Protein AF-A0A7W5X991-F1 (afdb_monomer_lite)

Radius of gyration: 13.84 Å; chains: 1; bounding box: 28×38×29 Å

Structure (mmCIF, N/CA/C/O backbone):
data_AF-A0A7W5X991-F1
#
_entry.id   AF-A0A7W5X991-F1
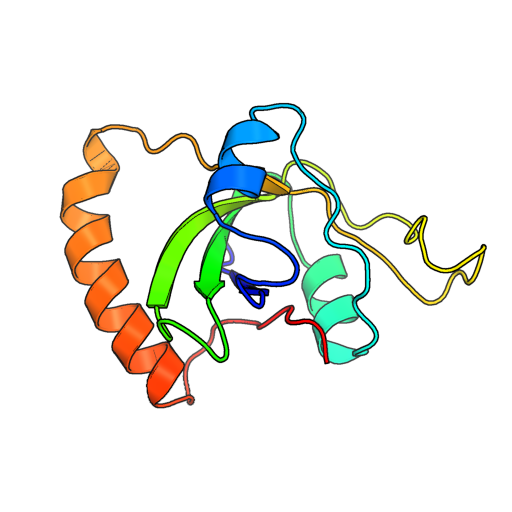#
loop_
_atom_site.group_PDB
_atom_site.id
_atom_site.type_symbol
_atom_site.label_atom_id
_atom_site.label_alt_id
_atom_site.label_comp_id
_atom_site.label_asym_id
_atom_site.label_entity_id
_atom_site.label_seq_id
_atom_site.pdbx_PDB_ins_code
_atom_site.Cartn_x
_atom_site.Cartn_y
_atom_site.Cartn_z
_atom_site.occupancy
_atom_site.B_iso_or_equiv
_atom_site.auth_seq_id
_atom_site.auth_comp_id
_atom_site.auth_asym_id
_atom_site.auth_atom_id
_atom_site.pdbx_PDB_model_num
ATOM 1 N N . MET A 1 1 ? -8.873 -13.970 7.885 1.00 61.62 1 MET A N 1
ATOM 2 C CA . MET A 1 1 ? -7.967 -12.893 7.441 1.00 61.62 1 MET A CA 1
ATOM 3 C C . MET A 1 1 ? -7.880 -12.943 5.933 1.00 61.62 1 MET A C 1
ATOM 5 O O . MET A 1 1 ? -7.643 -14.023 5.390 1.00 61.62 1 MET A O 1
ATOM 9 N N . ALA A 1 2 ? -8.170 -11.829 5.266 1.00 73.50 2 ALA A N 1
ATOM 10 C CA . ALA A 1 2 ? -8.004 -11.748 3.822 1.00 73.50 2 ALA A CA 1
ATOM 11 C C . ALA A 1 2 ? -6.525 -11.501 3.511 1.00 73.50 2 ALA A C 1
ATOM 13 O O . ALA A 1 2 ? -5.808 -10.901 4.309 1.00 73.50 2 ALA A O 1
ATOM 14 N N . HIS A 1 3 ? -6.067 -12.004 2.367 1.00 79.00 3 HIS A N 1
ATOM 15 C CA . HIS A 1 3 ? -4.707 -11.764 1.910 1.00 79.00 3 HIS A CA 1
ATOM 16 C C . HIS A 1 3 ? -4.742 -10.975 0.611 1.00 79.00 3 HIS A C 1
ATOM 18 O O . HIS A 1 3 ? -5.462 -11.329 -0.329 1.00 79.00 3 HIS A O 1
ATOM 24 N N . TRP A 1 4 ? -3.940 -9.921 0.565 1.00 84.56 4 TRP A N 1
ATOM 25 C CA . TRP A 1 4 ? -3.925 -8.968 -0.537 1.00 84.56 4 TRP A CA 1
ATOM 26 C C . TRP A 1 4 ? -2.608 -9.035 -1.302 1.00 84.56 4 TRP A C 1
ATOM 28 O O . TRP A 1 4 ? -1.609 -9.557 -0.806 1.00 84.56 4 TRP A O 1
ATOM 38 N N . LEU A 1 5 ? -2.599 -8.522 -2.528 1.00 85.19 5 LEU A N 1
ATOM 39 C CA . LEU A 1 5 ? 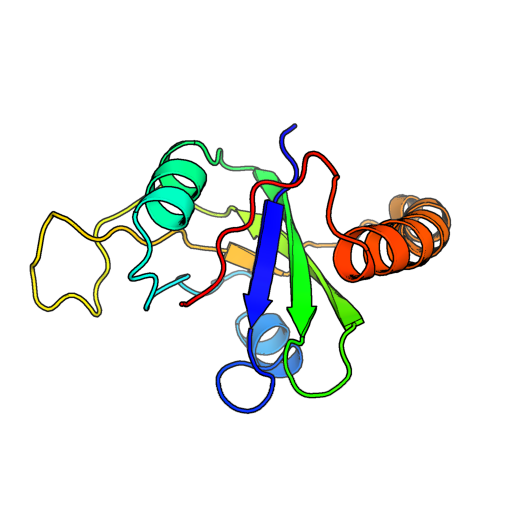-1.385 -8.442 -3.331 1.00 85.19 5 LEU A CA 1
ATOM 40 C C . LEU A 1 5 ? -1.242 -7.032 -3.901 1.00 85.19 5 LEU A C 1
ATOM 42 O O . LEU A 1 5 ? -2.055 -6.592 -4.719 1.00 85.19 5 LEU A O 1
ATOM 46 N N . TYR A 1 6 ? -0.190 -6.353 -3.453 1.00 84.00 6 TYR A N 1
ATOM 47 C CA . TYR A 1 6 ? 0.181 -5.004 -3.851 1.00 84.00 6 TYR A CA 1
ATOM 48 C C . TYR A 1 6 ? 1.249 -5.099 -4.928 1.00 84.00 6 TYR A C 1
ATOM 50 O O . TYR A 1 6 ? 2.343 -5.602 -4.679 1.00 84.00 6 TYR A O 1
ATOM 58 N N . LYS A 1 7 ? 0.923 -4.634 -6.131 1.00 83.50 7 LYS A N 1
ATOM 59 C CA . LYS A 1 7 ? 1.868 -4.573 -7.245 1.00 83.50 7 LYS A CA 1
ATOM 60 C C . LYS A 1 7 ? 2.471 -3.183 -7.297 1.00 83.50 7 LYS A C 1
ATOM 62 O O . LYS A 1 7 ? 1.720 -2.221 -7.404 1.00 83.50 7 LYS A O 1
ATOM 67 N N . SER A 1 8 ? 3.791 -3.100 -7.218 1.00 81.19 8 SER A N 1
ATOM 68 C CA . SER A 1 8 ? 4.532 -1.847 -7.334 1.00 81.19 8 SER A CA 1
ATOM 69 C C . SER A 1 8 ? 5.689 -2.023 -8.294 1.00 81.19 8 SER A C 1
ATOM 71 O O . SER A 1 8 ? 6.358 -3.055 -8.261 1.00 81.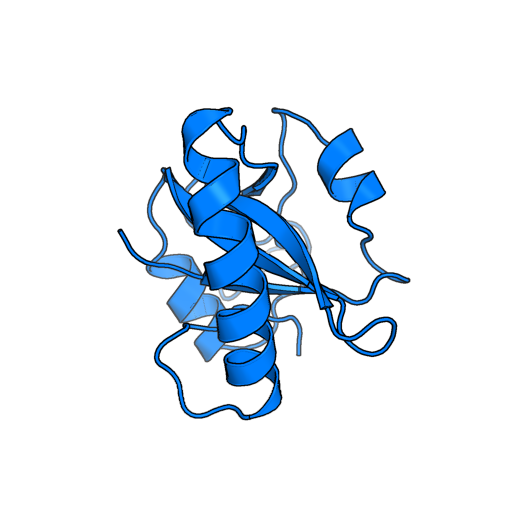19 8 SER A O 1
ATOM 73 N N . GLU A 1 9 ? 5.969 -1.017 -9.108 1.00 82.38 9 GLU A N 1
ATOM 74 C CA . GLU A 1 9 ? 7.226 -0.970 -9.844 1.00 82.38 9 GLU A CA 1
ATOM 75 C C . GLU A 1 9 ? 8.336 -0.478 -8.904 1.00 82.38 9 GLU A C 1
ATOM 77 O O . GLU A 1 9 ? 8.149 0.536 -8.221 1.00 82.38 9 GLU A O 1
ATOM 82 N N . PRO A 1 10 ? 9.498 -1.153 -8.847 1.00 77.19 10 PRO A N 1
ATOM 83 C CA . PRO A 1 10 ? 10.587 -0.767 -7.950 1.00 77.19 10 PRO A CA 1
ATOM 84 C C . PRO A 1 10 ? 11.152 0.628 -8.257 1.00 77.19 10 PRO A C 1
ATOM 86 O O . PRO A 1 10 ? 11.700 1.263 -7.359 1.00 77.19 10 PRO A O 1
ATOM 89 N N . ALA A 1 11 ? 10.988 1.112 -9.493 1.00 78.75 11 ALA A N 1
ATOM 90 C CA . ALA A 1 11 ? 11.368 2.461 -9.907 1.00 78.75 11 ALA A CA 1
ATOM 91 C C . ALA A 1 11 ? 10.459 3.552 -9.309 1.00 78.75 11 ALA A C 1
ATOM 93 O O . ALA A 1 11 ? 10.932 4.649 -9.020 1.00 78.75 11 ALA A O 1
ATOM 94 N N . SER A 1 12 ? 9.175 3.245 -9.104 1.00 79.50 12 SER A N 1
ATOM 95 C CA . SER A 1 12 ? 8.179 4.172 -8.555 1.00 79.50 12 SER A CA 1
ATOM 96 C C . SER A 1 12 ? 8.139 4.106 -7.027 1.00 79.50 12 SER A C 1
ATOM 98 O O . SER A 1 12 ? 8.216 5.134 -6.355 1.00 79.50 12 SER A O 1
ATOM 100 N N . TRP A 1 13 ? 8.041 2.894 -6.466 1.00 82.31 13 TRP A N 1
ATOM 101 C CA . TRP A 1 13 ? 8.078 2.667 -5.022 1.00 82.31 13 TRP A CA 1
ATOM 102 C C . TRP A 1 13 ? 8.737 1.325 -4.686 1.00 82.31 13 TRP A C 1
ATOM 104 O O . TRP A 1 13 ? 8.184 0.249 -4.945 1.00 82.31 13 TRP A O 1
ATOM 114 N N . SER A 1 14 ? 9.927 1.387 -4.089 1.00 84.44 14 SER A N 1
ATOM 115 C CA . SER A 1 14 ? 10.744 0.222 -3.751 1.00 84.44 14 SER A CA 1
ATOM 116 C C . SER A 1 14 ? 10.434 -0.331 -2.355 1.00 84.44 14 SER A C 1
ATOM 118 O O . SER A 1 14 ? 9.868 0.336 -1.486 1.00 84.44 14 SER A O 1
ATOM 120 N N . TRP A 1 15 ? 10.839 -1.581 -2.106 1.00 83.94 15 TRP A N 1
ATOM 121 C CA . TRP A 1 15 ? 10.686 -2.190 -0.780 1.00 83.94 15 TRP A CA 1
ATOM 122 C C . TRP A 1 15 ? 11.512 -1.473 0.292 1.00 83.94 15 TRP A C 1
ATOM 124 O O . TRP A 1 15 ? 11.069 -1.343 1.430 1.00 83.94 15 TRP A O 1
ATOM 134 N N . GLU A 1 16 ? 12.680 -0.943 -0.070 1.00 84.44 16 GLU A N 1
ATOM 135 C CA . GLU A 1 16 ? 13.498 -0.146 0.844 1.00 84.44 16 GLU A CA 1
ATOM 136 C C . GLU A 1 16 ? 12.763 1.124 1.288 1.00 84.44 16 GLU A C 1
ATOM 138 O O . GLU A 1 16 ? 12.775 1.445 2.474 1.00 84.44 16 GLU A O 1
ATOM 143 N N . GLN A 1 17 ? 12.041 1.796 0.382 1.00 85.25 17 GLN A N 1
ATOM 144 C CA . GLN A 1 17 ? 11.193 2.942 0.735 1.00 85.25 17 GLN A CA 1
ATOM 145 C C . GLN A 1 17 ? 10.038 2.528 1.652 1.00 85.25 17 GLN A C 1
ATOM 147 O O . GLN A 1 17 ? 9.734 3.223 2.621 1.00 85.25 17 GLN A O 1
ATOM 152 N N . GLN A 1 18 ? 9.434 1.362 1.405 1.00 83.94 18 GLN A N 1
ATOM 153 C CA . GLN A 1 18 ? 8.393 0.815 2.274 1.00 83.94 18 GLN A CA 1
ATOM 154 C C . GLN A 1 18 ? 8.913 0.500 3.686 1.00 83.94 18 GLN A C 1
ATOM 156 O O . GLN A 1 18 ? 8.210 0.762 4.662 1.00 83.94 18 GLN A O 1
ATOM 161 N N . LYS A 1 19 ? 10.134 -0.036 3.810 1.00 84.50 19 LYS A N 1
ATOM 162 C CA . LYS A 1 19 ? 10.796 -0.245 5.107 1.00 84.50 19 LYS A CA 1
ATOM 163 C C . LYS A 1 19 ? 11.149 1.080 5.778 1.00 84.50 19 LYS A C 1
ATOM 165 O O . LYS A 1 19 ? 10.918 1.224 6.971 1.00 84.50 19 LYS A O 1
ATOM 170 N N . ALA A 1 20 ? 11.647 2.056 5.019 1.00 85.19 20 ALA A N 1
ATOM 171 C CA . ALA A 1 20 ? 11.994 3.381 5.530 1.00 85.19 20 ALA A CA 1
ATOM 172 C C . ALA A 1 20 ? 10.771 4.160 6.047 1.00 85.19 20 ALA A C 1
ATOM 174 O O . ALA A 1 20 ? 10.894 4.932 6.996 1.00 85.19 20 ALA A O 1
ATOM 175 N N . ALA A 1 21 ? 9.586 3.931 5.469 1.00 82.19 21 ALA A N 1
ATOM 176 C CA . ALA A 1 21 ? 8.327 4.468 5.984 1.00 82.19 21 ALA A CA 1
ATOM 177 C C . ALA A 1 21 ? 7.978 3.924 7.388 1.00 82.19 21 ALA A C 1
ATOM 179 O O . ALA A 1 21 ? 7.259 4.583 8.142 1.00 82.19 21 ALA A O 1
ATOM 180 N N . GLY A 1 22 ? 8.514 2.757 7.763 1.00 79.88 22 GLY A N 1
ATOM 181 C CA . GLY A 1 22 ? 8.409 2.205 9.111 1.00 79.88 22 GLY A CA 1
ATOM 182 C C . GLY A 1 22 ? 6.965 2.032 9.586 1.00 79.88 22 GLY A C 1
ATOM 183 O O . GLY A 1 22 ? 6.048 1.747 8.809 1.00 79.88 22 GLY A O 1
ATOM 184 N N . GLU A 1 23 ? 6.757 2.274 10.879 1.00 75.38 23 GLU A N 1
ATOM 185 C CA . GLU A 1 23 ? 5.446 2.201 11.533 1.00 75.38 23 GLU A CA 1
ATOM 186 C C . GLU A 1 23 ? 4.472 3.297 11.095 1.00 75.38 23 GLU A C 1
ATOM 188 O O . GLU A 1 23 ? 3.261 3.102 11.202 1.00 75.38 23 GLU A O 1
ATOM 193 N N . LYS A 1 24 ? 4.977 4.424 10.564 1.00 74.56 24 LYS A N 1
ATOM 194 C CA . LYS A 1 24 ? 4.122 5.481 9.997 1.00 74.56 24 LYS A CA 1
ATOM 195 C C . LYS A 1 24 ? 3.316 4.957 8.808 1.00 74.56 24 LYS A C 1
ATOM 197 O O . LYS A 1 24 ? 2.231 5.463 8.534 1.00 74.56 24 LYS A O 1
ATOM 202 N N . GLY A 1 25 ? 3.834 3.928 8.135 1.00 79.25 25 GLY A N 1
ATOM 203 C CA . GLY A 1 25 ? 3.247 3.383 6.928 1.00 79.25 25 GLY A CA 1
ATOM 204 C C . GLY A 1 25 ? 3.280 4.380 5.774 1.00 79.25 25 GLY A C 1
ATOM 205 O O . GLY A 1 25 ? 3.864 5.460 5.844 1.00 79.25 25 GLY A O 1
ATOM 206 N N . THR A 1 26 ? 2.673 3.983 4.669 1.00 84.56 26 THR A N 1
ATOM 207 C CA . THR A 1 26 ? 2.523 4.823 3.491 1.00 84.56 26 THR A CA 1
ATOM 208 C C . THR A 1 26 ? 1.156 4.586 2.875 1.00 84.56 26 THR A C 1
ATOM 210 O O . THR A 1 26 ? 0.620 3.472 2.903 1.00 84.56 26 THR A O 1
ATOM 213 N N . GLU A 1 27 ? 0.575 5.640 2.328 1.00 85.12 27 GLU A N 1
ATOM 214 C CA . GLU A 1 27 ? -0.711 5.562 1.653 1.00 85.12 27 GLU A CA 1
ATOM 215 C C . GLU A 1 27 ? -0.547 4.815 0.325 1.00 85.12 27 GLU A C 1
ATOM 217 O O . GLU A 1 27 ? 0.417 5.021 -0.414 1.00 85.12 27 GLU A O 1
ATOM 222 N N . TRP A 1 28 ? -1.462 3.895 0.016 1.00 84.44 28 TRP A N 1
ATOM 223 C CA . TRP A 1 28 ? -1.526 3.289 -1.316 1.00 84.44 28 TRP A CA 1
ATOM 224 C C . TRP A 1 28 ? -2.339 4.181 -2.247 1.00 84.44 28 TRP A C 1
ATOM 226 O O . TRP A 1 28 ? -3.518 3.937 -2.502 1.00 84.44 28 TRP A O 1
ATOM 236 N N . THR A 1 29 ? -1.717 5.284 -2.649 1.00 82.44 29 THR A N 1
ATOM 237 C CA . THR A 1 29 ? -2.283 6.275 -3.566 1.00 82.44 29 THR A CA 1
ATOM 238 C C . THR A 1 29 ? -2.085 5.844 -5.016 1.00 82.44 29 THR A C 1
ATOM 240 O O . THR A 1 29 ? -1.370 4.884 -5.295 1.00 82.44 29 THR A O 1
ATOM 243 N N . GLY A 1 30 ? -2.742 6.539 -5.946 1.00 78.25 30 GLY A N 1
ATOM 244 C CA . GLY A 1 30 ? -2.550 6.308 -7.380 1.00 78.25 30 GLY A CA 1
ATOM 245 C C . GLY A 1 30 ? -3.507 5.291 -7.988 1.00 78.25 30 GLY A C 1
ATOM 246 O O . GLY A 1 30 ? -3.769 5.372 -9.181 1.00 78.25 30 GLY A O 1
ATOM 247 N N . VAL A 1 31 ? -4.163 4.445 -7.186 1.00 80.62 31 VAL A N 1
ATOM 248 C CA . VAL A 1 31 ? -5.055 3.404 -7.712 1.00 80.62 31 VAL A CA 1
ATOM 249 C C . VAL A 1 31 ? -6.191 4.014 -8.539 1.00 80.62 31 VAL A C 1
ATOM 251 O O . VAL A 1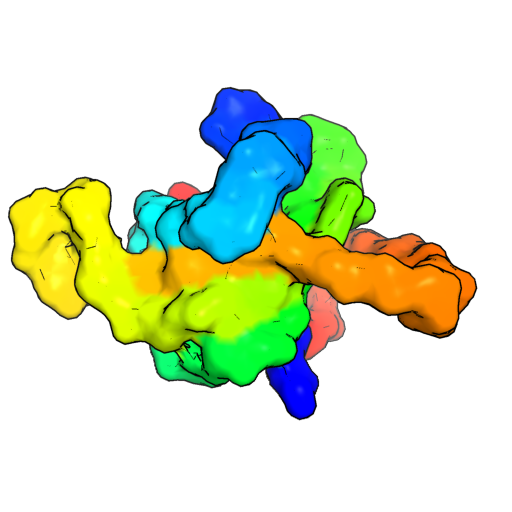 31 ? -7.118 4.631 -8.006 1.00 80.62 31 VAL A O 1
ATOM 254 N N . ARG A 1 32 ? -6.139 3.807 -9.861 1.00 80.38 32 ARG A N 1
ATOM 255 C CA . ARG A 1 32 ? -7.180 4.221 -10.824 1.00 80.38 32 ARG A CA 1
ATOM 256 C C . ARG A 1 32 ? -8.012 3.064 -11.381 1.00 80.38 32 ARG A C 1
ATOM 258 O O . ARG A 1 32 ? -8.741 3.218 -12.358 1.00 80.38 32 ARG A O 1
ATOM 265 N N . ASN A 1 33 ? -7.965 1.904 -10.730 1.00 81.88 33 ASN A N 1
ATOM 266 C CA . ASN A 1 33 ? -8.753 0.735 -11.107 1.00 81.88 33 ASN A CA 1
ATOM 267 C C . ASN A 1 33 ? -9.938 0.519 -10.145 1.00 81.88 33 ASN A C 1
ATOM 269 O O . ASN A 1 33 ? -9.762 0.397 -8.933 1.00 81.88 33 ASN A O 1
ATOM 273 N N . TYR A 1 34 ? -11.160 0.428 -10.684 1.00 81.81 34 TYR A N 1
ATOM 274 C CA . TYR A 1 34 ? -12.384 0.248 -9.890 1.00 81.81 34 TYR A CA 1
ATOM 275 C C . TYR A 1 34 ? -12.409 -1.052 -9.074 1.00 81.81 34 TYR A C 1
ATOM 277 O O . TYR A 1 34 ? -12.905 -1.055 -7.946 1.00 81.81 34 TYR A O 1
ATOM 285 N N . LEU A 1 35 ? -11.871 -2.151 -9.614 1.00 81.69 35 LEU A N 1
ATOM 286 C CA . LEU A 1 35 ? -11.792 -3.429 -8.906 1.00 81.69 35 LEU A CA 1
ATOM 287 C C . LEU A 1 35 ? -10.779 -3.345 -7.761 1.00 81.69 35 LEU A C 1
ATOM 289 O O . LEU A 1 35 ? -11.096 -3.734 -6.639 1.00 81.69 35 LEU A O 1
ATOM 293 N N . ALA A 1 36 ? -9.600 -2.777 -8.024 1.00 81.50 36 ALA A N 1
ATOM 294 C CA . ALA A 1 36 ? -8.572 -2.556 -7.008 1.00 81.50 36 ALA A CA 1
ATOM 295 C C . ALA A 1 36 ? -9.076 -1.642 -5.879 1.00 81.50 36 ALA A C 1
ATOM 297 O O . ALA A 1 36 ? -8.876 -1.943 -4.704 1.00 81.50 36 ALA A O 1
ATOM 298 N N . ARG A 1 37 ? -9.820 -0.582 -6.215 1.00 83.44 37 ARG A N 1
ATOM 299 C CA . ARG A 1 37 ? -10.485 0.283 -5.233 1.00 83.44 37 ARG A CA 1
ATOM 300 C C . ARG A 1 37 ? -11.500 -0.479 -4.384 1.00 83.44 37 ARG A C 1
ATOM 302 O O . ARG A 1 37 ? -11.503 -0.357 -3.166 1.00 83.44 37 ARG A O 1
ATOM 309 N N . ASN A 1 38 ? -12.369 -1.276 -5.002 1.00 85.88 38 ASN A N 1
ATOM 310 C CA . ASN A 1 38 ? -13.359 -2.055 -4.254 1.00 85.88 38 ASN A CA 1
ATOM 311 C C . ASN A 1 38 ? -12.693 -3.111 -3.354 1.00 85.88 38 ASN A C 1
ATOM 313 O O . ASN A 1 38 ? -13.183 -3.380 -2.261 1.00 85.88 38 ASN A O 1
ATOM 317 N N . ASN A 1 39 ? -11.560 -3.668 -3.787 1.00 86.06 39 ASN A N 1
ATOM 318 C CA . ASN A 1 39 ? -10.722 -4.544 -2.975 1.00 86.06 39 ASN A CA 1
ATOM 319 C C . ASN A 1 39 ? -10.158 -3.801 -1.757 1.00 86.06 39 ASN A C 1
ATOM 321 O O . ASN A 1 39 ? -10.298 -4.293 -0.644 1.00 86.06 39 ASN A O 1
ATOM 325 N N . MET A 1 40 ? -9.626 -2.590 -1.942 1.00 84.00 40 MET A N 1
ATOM 326 C CA . MET A 1 40 ? -9.167 -1.736 -0.842 1.00 84.00 40 MET A CA 1
ATOM 327 C C . MET A 1 40 ? -10.276 -1.385 0.154 1.00 84.00 40 MET A C 1
ATOM 329 O O . MET A 1 40 ? -10.066 -1.446 1.359 1.00 84.00 40 MET A O 1
ATOM 333 N N . ARG A 1 41 ? -11.491 -1.107 -0.326 1.00 85.19 41 ARG A N 1
ATOM 334 C CA . ARG A 1 41 ? -12.663 -0.877 0.538 1.00 85.19 41 ARG A CA 1
ATOM 335 C C . ARG A 1 41 ? -13.075 -2.102 1.357 1.00 85.19 41 ARG A C 1
ATOM 337 O O . ARG A 1 41 ? -13.755 -1.951 2.365 1.00 85.19 41 ARG A O 1
ATOM 344 N N . ALA A 1 42 ? -12.697 -3.299 0.918 1.00 87.19 42 ALA A N 1
ATOM 345 C CA . ALA A 1 42 ? -12.958 -4.547 1.626 1.00 87.19 42 ALA A CA 1
ATOM 346 C C . ALA A 1 42 ? -11.814 -4.959 2.574 1.00 87.19 42 ALA A C 1
ATOM 348 O O . ALA A 1 42 ? -11.955 -5.964 3.273 1.00 87.19 42 ALA A O 1
ATOM 349 N N . MET A 1 43 ? -10.698 -4.220 2.593 1.00 85.50 43 MET A N 1
ATOM 350 C CA . MET A 1 43 ? -9.589 -4.450 3.519 1.00 85.50 43 MET A CA 1
ATOM 351 C C . MET A 1 43 ? -9.975 -4.062 4.942 1.00 85.50 43 MET A C 1
ATOM 353 O O . MET A 1 43 ? -10.670 -3.070 5.166 1.00 85.50 43 MET A O 1
ATOM 357 N N . GLN A 1 44 ? -9.471 -4.825 5.907 1.00 85.62 44 GLN A N 1
ATOM 358 C CA . GLN A 1 44 ? -9.614 -4.531 7.330 1.00 85.62 44 G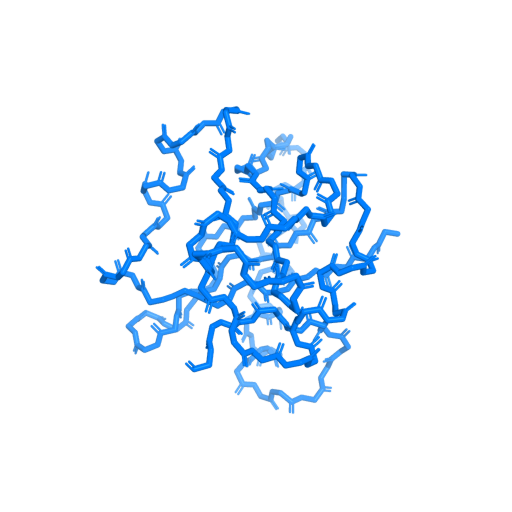LN A CA 1
ATOM 359 C C . GLN A 1 44 ? -8.249 -4.275 7.972 1.00 85.62 44 GLN A C 1
ATOM 361 O O . GLN A 1 44 ? -7.222 -4.743 7.485 1.00 85.62 44 GLN A O 1
ATOM 366 N N . ILE A 1 45 ? -8.237 -3.524 9.077 1.00 87.25 45 ILE A N 1
ATOM 367 C CA . ILE A 1 45 ? -7.016 -3.281 9.858 1.00 87.25 45 ILE A CA 1
ATOM 368 C C . ILE A 1 45 ? -6.456 -4.628 10.330 1.00 87.25 45 ILE A C 1
ATOM 370 O O . ILE A 1 45 ? -7.194 -5.449 10.874 1.00 87.25 45 ILE A O 1
ATOM 374 N N . GLY A 1 46 ? -5.160 -4.849 10.108 1.00 83.81 46 GLY A N 1
ATOM 375 C CA . GLY A 1 46 ? -4.488 -6.117 10.407 1.00 83.81 46 GLY A CA 1
ATOM 376 C C . GLY A 1 46 ? -4.532 -7.155 9.279 1.00 83.81 46 GLY A C 1
ATOM 377 O O . GLY A 1 46 ? -3.912 -8.212 9.406 1.00 83.81 46 GLY A O 1
ATOM 378 N N . ASP A 1 47 ? -5.211 -6.885 8.157 1.00 85.19 47 ASP A N 1
ATOM 379 C CA . ASP A 1 47 ? -5.075 -7.741 6.978 1.00 85.19 47 ASP A CA 1
ATOM 380 C C . ASP A 1 47 ? -3.644 -7.659 6.421 1.00 85.19 47 ASP A C 1
ATOM 382 O O . ASP A 1 47 ? -3.056 -6.581 6.282 1.00 85.19 47 ASP A O 1
ATOM 386 N N . LYS A 1 48 ? -3.100 -8.821 6.050 1.00 85.31 48 LYS A N 1
ATOM 387 C CA . LYS A 1 48 ? -1.761 -8.948 5.469 1.00 85.31 48 LYS A CA 1
ATOM 388 C C . LYS A 1 48 ? -1.839 -8.885 3.947 1.00 85.31 48 LYS A C 1
ATOM 390 O O . LYS A 1 48 ? -2.755 -9.427 3.325 1.00 85.31 48 LYS A O 1
ATOM 395 N N . GLY A 1 49 ? -0.834 -8.301 3.313 1.00 85.81 49 GLY A N 1
ATOM 396 C CA . GLY A 1 49 ? -0.668 -8.411 1.874 1.00 85.81 49 GLY A CA 1
ATOM 397 C C . GLY A 1 49 ? 0.777 -8.521 1.438 1.00 85.81 49 GLY A C 1
ATOM 398 O O . GLY A 1 49 ? 1.705 -8.147 2.143 1.00 85.81 49 GLY A O 1
ATOM 399 N N . PHE A 1 50 ? 0.963 -9.081 0.255 1.00 85.25 50 PHE A N 1
ATOM 400 C CA . PHE A 1 50 ? 2.271 -9.309 -0.333 1.00 85.25 50 PHE A CA 1
ATOM 401 C C . PHE A 1 50 ? 2.668 -8.112 -1.182 1.00 85.25 50 PHE A C 1
ATOM 403 O O . PHE A 1 50 ? 1.880 -7.651 -2.009 1.00 85.25 50 PHE A O 1
ATOM 410 N N . PHE A 1 51 ? 3.887 -7.619 -0.977 1.00 84.38 51 PHE A N 1
ATOM 411 C CA . PHE A 1 51 ? 4.472 -6.581 -1.811 1.00 84.38 51 PHE A CA 1
ATOM 412 C C . PHE A 1 51 ? 5.210 -7.249 -2.969 1.00 84.38 51 PHE A C 1
ATOM 414 O O . PHE A 1 51 ? 6.205 -7.945 -2.760 1.00 84.38 51 PHE A O 1
ATOM 421 N N . TYR A 1 52 ? 4.685 -7.073 -4.175 1.00 83.69 52 TYR A N 1
ATOM 422 C CA . TYR A 1 52 ? 5.182 -7.687 -5.396 1.00 83.69 52 TYR A CA 1
ATOM 423 C C . TYR A 1 52 ? 5.794 -6.624 -6.305 1.00 83.69 52 TYR A C 1
ATOM 425 O O . TYR A 1 52 ? 5.100 -5.699 -6.741 1.00 83.69 52 TYR A O 1
ATOM 433 N N . HIS A 1 53 ? 7.081 -6.776 -6.615 1.00 81.94 53 HIS A N 1
ATOM 434 C CA . HIS A 1 53 ? 7.739 -5.973 -7.637 1.00 81.94 53 HIS A CA 1
ATOM 435 C C . HIS A 1 53 ? 7.295 -6.435 -9.016 1.00 81.94 53 HIS A C 1
ATOM 437 O O . HIS A 1 53 ? 7.504 -7.583 -9.396 1.00 81.94 53 HIS A O 1
ATOM 443 N N . SER A 1 54 ? 6.616 -5.544 -9.736 1.00 71.50 54 SER A N 1
ATOM 444 C CA . SER A 1 54 ? 6.224 -5.750 -11.132 1.00 71.50 54 SER A CA 1
ATOM 445 C C . SER A 1 54 ? 7.266 -5.128 -12.063 1.00 71.50 54 SER A C 1
ATOM 447 O O . SER A 1 54 ? 7.969 -4.202 -11.664 1.00 71.50 54 SER A O 1
ATOM 449 N N . ASN A 1 55 ? 7.331 -5.625 -13.302 1.00 67.75 55 ASN A N 1
ATOM 450 C CA . ASN A 1 55 ? 8.253 -5.200 -14.365 1.00 67.75 55 ASN A CA 1
ATOM 451 C C . ASN A 1 55 ? 9.712 -5.659 -14.153 1.00 67.75 55 ASN A C 1
ATOM 453 O O . ASN A 1 55 ? 10.198 -6.490 -14.916 1.00 67.75 55 ASN A O 1
ATOM 457 N N . ASP A 1 56 ? 10.355 -5.231 -13.065 1.00 60.66 56 ASP A N 1
ATOM 458 C CA . ASP A 1 56 ? 11.733 -5.603 -12.704 1.00 60.66 56 ASP A CA 1
ATOM 459 C C . ASP A 1 56 ? 11.743 -6.520 -11.465 1.00 60.66 56 ASP A C 1
ATOM 461 O O . ASP A 1 56 ? 11.024 -6.277 -10.495 1.00 60.66 56 ASP A O 1
ATOM 465 N N . GLY A 1 57 ? 12.501 -7.620 -11.502 1.00 62.78 57 GLY A N 1
ATOM 466 C CA . GLY A 1 57 ? 12.574 -8.630 -10.427 1.00 62.78 57 GLY A CA 1
ATOM 467 C C . GLY A 1 57 ? 11.397 -9.623 -10.359 1.00 62.78 57 GLY A C 1
ATOM 468 O O . GLY A 1 57 ? 11.601 -10.798 -10.052 1.00 62.78 57 GLY A O 1
ATOM 469 N N . LEU A 1 58 ? 10.170 -9.211 -10.720 1.00 74.56 58 LEU A N 1
ATOM 470 C CA . LEU A 1 58 ? 8.959 -10.061 -10.748 1.00 74.56 58 LEU A CA 1
ATOM 471 C C . LEU A 1 58 ? 8.837 -10.966 -9.508 1.00 74.56 58 LEU A C 1
ATOM 473 O O . LEU A 1 58 ? 8.611 -12.186 -9.617 1.00 74.56 58 LEU A O 1
ATOM 477 N N . GLU A 1 59 ? 9.016 -10.377 -8.327 1.00 78.75 59 GLU A N 1
ATOM 478 C CA . GLU A 1 59 ? 9.154 -11.105 -7.071 1.00 78.75 59 GLU A CA 1
ATOM 479 C C . GLU A 1 59 ? 8.443 -10.488 -5.873 1.00 78.75 59 GLU A C 1
ATOM 481 O O . GLU A 1 59 ? 8.180 -9.289 -5.808 1.00 78.75 59 GLU A O 1
ATOM 486 N N . ILE A 1 60 ? 8.092 -11.356 -4.919 1.00 80.69 60 ILE A N 1
ATOM 487 C CA . ILE A 1 60 ? 7.523 -10.937 -3.641 1.00 80.69 60 ILE A CA 1
ATOM 488 C C . ILE A 1 60 ? 8.683 -10.601 -2.711 1.00 80.69 60 ILE A C 1
ATOM 490 O O . ILE A 1 60 ? 9.326 -11.489 -2.155 1.00 80.69 60 ILE A O 1
ATOM 494 N N . VAL A 1 61 ? 8.909 -9.311 -2.521 1.00 84.00 61 VAL A N 1
ATOM 495 C CA . VAL A 1 61 ? 10.019 -8.775 -1.721 1.00 84.00 61 VAL A CA 1
ATOM 496 C C . VAL A 1 61 ? 9.682 -8.637 -0.239 1.00 84.00 61 VAL A C 1
ATOM 498 O O . VAL A 1 61 ? 10.578 -8.525 0.595 1.00 84.00 61 VAL A O 1
ATOM 501 N N . GLY A 1 62 ? 8.396 -8.668 0.119 1.00 83.81 62 GLY A N 1
ATOM 502 C CA . GLY A 1 62 ? 7.987 -8.495 1.506 1.00 83.81 62 GLY A CA 1
ATOM 503 C C . GLY A 1 62 ? 6.496 -8.649 1.758 1.00 83.81 62 GLY A C 1
ATOM 504 O O . GLY A 1 62 ? 5.699 -8.922 0.857 1.00 83.81 62 GLY A O 1
ATOM 505 N N . ILE A 1 63 ? 6.133 -8.472 3.026 1.00 85.50 63 ILE A N 1
ATOM 506 C CA . ILE A 1 63 ? 4.754 -8.491 3.511 1.00 85.50 63 ILE A CA 1
ATOM 507 C C . ILE A 1 63 ? 4.459 -7.132 4.138 1.00 85.50 63 ILE A C 1
ATOM 509 O O . ILE A 1 63 ? 5.260 -6.588 4.898 1.00 85.50 63 ILE A O 1
ATOM 513 N N . VAL A 1 64 ? 3.298 -6.591 3.809 1.00 87.12 64 VAL A N 1
ATOM 514 C CA . VAL A 1 64 ? 2.737 -5.369 4.372 1.00 87.12 64 VAL A CA 1
ATOM 515 C C . VAL A 1 64 ? 1.469 -5.698 5.144 1.00 87.12 64 VAL A C 1
ATOM 517 O O . VAL A 1 64 ? 0.824 -6.717 4.905 1.00 87.12 64 VAL A O 1
ATOM 520 N N . GLU A 1 65 ? 1.114 -4.822 6.066 1.00 88.06 65 GLU A N 1
ATOM 521 C CA . GLU A 1 65 ? -0.116 -4.893 6.841 1.00 88.06 65 GLU A CA 1
ATOM 522 C C . GLU A 1 65 ? -0.915 -3.608 6.638 1.00 88.06 65 GLU A C 1
ATOM 524 O O . GLU A 1 65 ? -0.347 -2.512 6.565 1.00 88.06 65 GLU A O 1
ATOM 529 N N . VAL A 1 66 ? -2.235 -3.747 6.560 1.00 87.94 66 VAL A N 1
ATOM 530 C CA . VAL A 1 66 ? -3.169 -2.623 6.522 1.00 87.94 66 VAL A CA 1
ATOM 531 C C . VAL A 1 66 ? -3.202 -1.942 7.890 1.00 87.94 66 VAL A C 1
ATOM 533 O O . VAL A 1 66 ? -3.648 -2.535 8.875 1.00 87.94 66 VAL A O 1
ATOM 536 N N . SER A 1 67 ? -2.742 -0.690 7.948 1.00 86.06 67 SER A N 1
ATOM 537 C CA . SER A 1 67 ? -2.693 0.095 9.188 1.00 86.06 67 SER A CA 1
ATOM 538 C C . SER A 1 67 ? -3.934 0.959 9.403 1.00 86.06 67 SER A C 1
ATOM 540 O O . SER A 1 67 ? -4.247 1.296 10.542 1.00 86.06 67 SER A O 1
ATOM 542 N N . ALA A 1 68 ? -4.659 1.302 8.338 1.00 85.75 68 ALA A N 1
ATOM 543 C CA . ALA A 1 68 ? -5.911 2.045 8.417 1.00 85.75 68 ALA A CA 1
ATOM 544 C C . ALA A 1 68 ? -6.883 1.613 7.314 1.00 85.75 68 ALA A C 1
ATOM 546 O O . ALA A 1 68 ? -6.487 1.003 6.326 1.00 85.75 68 ALA A O 1
ATOM 547 N N . LEU A 1 69 ? -8.167 1.913 7.499 1.00 87.38 69 LEU A N 1
ATOM 548 C CA . LEU A 1 69 ? -9.207 1.589 6.521 1.00 87.38 69 LEU A CA 1
ATOM 549 C C . LEU A 1 69 ? -9.140 2.511 5.294 1.00 87.38 69 LEU A C 1
ATOM 551 O O . LEU A 1 69 ? -8.439 3.521 5.287 1.00 87.38 69 LEU A O 1
ATOM 555 N N . SER A 1 70 ? -9.902 2.146 4.262 1.00 85.62 70 SER A N 1
ATOM 556 C CA . SER A 1 70 ? -10.071 2.927 3.033 1.00 85.62 70 SER A CA 1
ATOM 557 C C . SER A 1 70 ? -10.458 4.375 3.341 1.00 85.62 70 SER A C 1
ATOM 559 O O . SER A 1 70 ? -11.499 4.621 3.950 1.00 85.62 70 SER A O 1
ATOM 561 N N . GLN A 1 71 ? -9.638 5.316 2.883 1.00 82.62 71 GLN A N 1
ATOM 562 C CA . GLN A 1 71 ? -9.848 6.756 3.014 1.00 82.62 71 GLN A CA 1
ATOM 563 C C . GLN A 1 71 ? -9.729 7.443 1.647 1.00 82.62 71 GLN A C 1
ATOM 565 O O . GLN A 1 71 ? -9.123 6.869 0.745 1.00 82.62 71 GLN A O 1
ATOM 570 N N . PRO A 1 72 ? -10.293 8.647 1.453 1.00 82.69 72 PRO A N 1
ATOM 571 C CA . PRO A 1 72 ? -10.183 9.362 0.185 1.00 82.69 72 PRO A CA 1
ATOM 572 C C . PRO A 1 72 ? -8.719 9.581 -0.214 1.00 82.69 72 PRO A C 1
ATOM 574 O O . PRO A 1 72 ? -7.907 10.002 0.607 1.00 82.69 72 PRO A O 1
ATOM 577 N N . ASP A 1 73 ? -8.387 9.310 -1.475 1.00 79.75 73 ASP A N 1
ATOM 578 C CA . ASP A 1 73 ? -7.019 9.433 -1.979 1.00 79.75 73 ASP A CA 1
ATOM 579 C C . ASP A 1 73 ? -6.589 10.908 -2.046 1.00 79.75 73 ASP A C 1
ATOM 581 O O . ASP A 1 73 ? -7.097 11.692 -2.852 1.00 79.75 73 ASP A O 1
ATOM 585 N N . SER A 1 74 ? -5.592 11.274 -1.238 1.00 76.12 74 SER A N 1
ATOM 586 C CA . SER A 1 74 ? -4.992 12.613 -1.199 1.00 76.12 74 SER A CA 1
ATOM 587 C C . SER A 1 74 ? -4.451 13.080 -2.561 1.00 76.12 74 SER A C 1
ATOM 589 O O . SER A 1 74 ? -4.441 14.276 -2.856 1.00 76.12 74 SER A O 1
ATOM 591 N N . THR A 1 75 ? -4.034 12.159 -3.437 1.00 76.94 75 THR A N 1
ATOM 592 C CA . THR A 1 75 ? -3.520 12.486 -4.782 1.00 76.94 75 THR A CA 1
ATOM 593 C C . THR A 1 75 ? -4.624 12.724 -5.810 1.00 76.94 75 THR A C 1
ATOM 595 O O . THR A 1 75 ? -4.365 13.265 -6.886 1.00 76.94 75 THR A O 1
ATOM 598 N N . ALA A 1 76 ? -5.872 12.377 -5.486 1.00 74.38 76 ALA A N 1
ATOM 599 C CA . ALA A 1 76 ? -7.017 12.531 -6.376 1.00 74.38 76 ALA A CA 1
ATOM 600 C C . ALA A 1 76 ? -7.560 13.972 -6.439 1.00 74.38 76 ALA A C 1
ATOM 602 O O . ALA A 1 76 ? -8.624 14.191 -7.006 1.00 74.38 76 ALA A O 1
ATOM 603 N N . LYS A 1 77 ? -6.857 14.966 -5.870 1.00 71.94 77 LYS A N 1
ATOM 604 C CA . LYS A 1 77 ? -7.224 16.400 -5.908 1.00 71.94 77 LYS A CA 1
ATOM 605 C C . LYS A 1 77 ? -8.687 16.682 -5.508 1.00 71.94 77 LYS A C 1
ATOM 607 O O . LYS A 1 77 ? -9.291 17.628 -6.006 1.00 71.94 77 LYS A O 1
ATOM 612 N N . GLY A 1 78 ? -9.247 15.875 -4.605 1.00 66.31 78 GLY A N 1
ATOM 613 C CA . GLY A 1 78 ? -10.620 16.023 -4.114 1.00 66.31 78 GLY A CA 1
ATOM 614 C C . GLY A 1 78 ? -11.683 15.189 -4.837 1.00 66.31 78 GLY A C 1
ATOM 615 O O . GLY A 1 78 ? -12.860 15.347 -4.522 1.00 66.31 78 GLY A O 1
ATOM 616 N N . ASP A 1 79 ? -11.320 14.292 -5.761 1.00 73.25 79 ASP A N 1
ATOM 617 C CA . ASP A 1 79 ? -12.277 13.347 -6.351 1.00 73.25 79 ASP A CA 1
ATOM 618 C C . ASP A 1 79 ? -12.721 12.291 -5.314 1.00 73.25 79 ASP A C 1
ATOM 620 O O . ASP A 1 79 ? -11.924 11.429 -4.935 1.00 73.25 79 ASP A O 1
ATOM 624 N N . PRO A 1 80 ? -14.008 12.251 -4.905 1.00 73.44 80 PRO A N 1
ATOM 625 C CA . PRO A 1 80 ? -14.505 11.307 -3.893 1.00 73.44 80 PRO A CA 1
ATOM 626 C C . PRO A 1 80 ? -14.612 9.864 -4.419 1.00 73.44 80 PRO A C 1
ATOM 628 O O . PRO A 1 80 ? -15.088 8.962 -3.731 1.00 73.44 80 PRO A O 1
ATOM 631 N N . LYS A 1 81 ? -14.246 9.642 -5.685 1.00 78.19 81 LYS A N 1
ATOM 632 C CA . LYS A 1 81 ? -14.327 8.341 -6.354 1.00 78.19 81 LYS A CA 1
ATOM 633 C C . LYS A 1 81 ? -13.125 7.452 -6.066 1.00 78.19 81 LYS A C 1
ATOM 635 O O . LYS A 1 81 ? -13.243 6.244 -6.295 1.00 78.19 81 LYS A O 1
ATOM 640 N N . TRP A 1 82 ? -12.011 8.036 -5.630 1.00 80.75 82 TRP A N 1
ATOM 641 C CA . TRP A 1 82 ? -10.746 7.347 -5.424 1.00 80.75 82 TRP A CA 1
ATOM 642 C C . TRP A 1 82 ? -10.430 7.252 -3.943 1.00 80.75 82 TRP A C 1
ATOM 644 O O . TRP A 1 82 ? -10.486 8.241 -3.217 1.00 80.75 82 TRP A O 1
ATOM 654 N N . ASP A 1 83 ? -10.084 6.044 -3.523 1.00 82.06 83 ASP A N 1
ATOM 655 C CA . ASP A 1 83 ? -9.717 5.744 -2.151 1.00 82.06 83 ASP A CA 1
ATOM 656 C C . ASP A 1 83 ? -8.309 5.162 -2.121 1.00 82.06 83 ASP A C 1
ATOM 658 O O . ASP A 1 83 ? -7.899 4.478 -3.061 1.00 82.06 83 ASP A O 1
ATOM 662 N N . CYS A 1 84 ? -7.605 5.393 -1.023 1.00 82.44 84 CYS A N 1
ATOM 663 C CA . CYS A 1 84 ? -6.338 4.782 -0.685 1.00 82.44 84 CYS A CA 1
ATOM 664 C C . CYS A 1 84 ? -6.456 4.043 0.654 1.00 82.44 84 CYS A C 1
ATOM 666 O O . CYS A 1 84 ? -7.294 4.351 1.503 1.00 82.44 84 CYS A O 1
ATOM 668 N N . VAL A 1 85 ? -5.598 3.046 0.843 1.00 84.31 85 VAL A N 1
ATOM 669 C CA . VAL A 1 85 ? -5.456 2.339 2.118 1.00 84.31 85 VAL A CA 1
ATOM 670 C C . VAL A 1 85 ? -4.028 2.535 2.618 1.00 84.31 85 VAL A C 1
ATOM 672 O O . VAL A 1 85 ? -3.080 2.173 1.908 1.00 84.31 85 VAL A O 1
ATOM 675 N N . PRO A 1 86 ? -3.839 3.110 3.815 1.00 84.25 86 PRO A N 1
ATOM 676 C CA . PRO A 1 86 ? -2.536 3.159 4.457 1.00 84.25 86 PRO A CA 1
ATOM 677 C C . PRO A 1 86 ? -2.051 1.756 4.817 1.00 84.25 86 PRO A C 1
ATOM 679 O O . PRO A 1 86 ? -2.775 0.952 5.410 1.00 84.25 86 PRO A O 1
ATOM 682 N N . ARG A 1 87 ? -0.803 1.463 4.448 1.00 84.00 87 ARG A N 1
ATOM 683 C CA . ARG A 1 87 ? -0.145 0.187 4.742 1.00 84.00 87 ARG A CA 1
ATOM 684 C C . ARG A 1 87 ? 1.244 0.418 5.311 1.00 84.00 87 ARG A C 1
ATOM 686 O O . ARG A 1 87 ? 1.981 1.296 4.859 1.00 84.00 87 ARG A O 1
ATOM 693 N N . ARG A 1 88 ? 1.639 -0.411 6.262 1.00 83.44 88 ARG A N 1
ATOM 694 C CA . ARG A 1 88 ? 2.986 -0.418 6.847 1.00 83.44 88 ARG A CA 1
ATOM 695 C C . ARG A 1 88 ? 3.692 -1.723 6.527 1.00 83.44 88 ARG A C 1
ATOM 697 O O . ARG A 1 88 ? 3.045 -2.694 6.136 1.00 83.44 88 ARG A O 1
ATOM 704 N N . HIS A 1 89 ? 5.017 -1.753 6.654 1.00 81.19 89 HIS A N 1
ATOM 705 C CA . HIS A 1 89 ? 5.704 -3.039 6.576 1.00 81.19 89 HIS A CA 1
ATOM 706 C C . HIS A 1 89 ? 5.194 -3.927 7.719 1.00 81.19 89 HIS A C 1
ATOM 708 O O . HIS A 1 89 ? 5.005 -3.458 8.842 1.00 81.19 89 HIS A O 1
ATOM 714 N N . GLY A 1 90 ? 4.933 -5.201 7.436 1.00 70.50 90 GLY A N 1
ATOM 715 C CA . GLY A 1 90 ? 4.587 -6.144 8.490 1.00 70.50 90 GLY A CA 1
ATOM 716 C C . GLY A 1 90 ? 5.789 -6.329 9.413 1.00 70.50 90 GLY A C 1
ATOM 717 O O . GLY A 1 90 ? 6.925 -6.433 8.941 1.00 70.50 90 GLY A O 1
ATOM 718 N N . HIS A 1 91 ? 5.560 -6.363 10.722 1.00 51.97 91 HIS A N 1
ATOM 719 C CA . HIS A 1 91 ? 6.536 -6.936 11.641 1.00 51.97 91 HIS A CA 1
ATOM 720 C C . HIS A 1 91 ? 6.429 -8.454 11.475 1.00 51.97 91 HIS A C 1
ATOM 722 O O . HIS A 1 91 ? 5.427 -9.054 11.852 1.00 51.97 91 HIS A O 1
ATOM 728 N N . ALA A 1 92 ? 7.407 -9.078 10.819 1.00 47.09 92 ALA A N 1
ATOM 729 C CA . ALA A 1 92 ? 7.473 -10.532 10.794 1.00 47.09 92 ALA A CA 1
ATOM 730 C C . ALA A 1 92 ? 7.926 -10.990 12.185 1.00 47.09 92 ALA A C 1
ATOM 732 O O . ALA A 1 92 ? 9.095 -10.825 12.534 1.00 47.09 92 ALA A O 1
ATOM 733 N N . GLU A 1 93 ? 7.014 -11.519 13.001 1.00 38.97 93 GLU A N 1
ATOM 734 C CA . GLU A 1 93 ? 7.423 -12.267 14.186 1.00 38.97 93 GLU A CA 1
ATOM 735 C C . GLU A 1 93 ? 8.225 -13.491 13.720 1.00 38.97 93 GLU A C 1
ATOM 737 O O . GLU A 1 93 ? 7.862 -14.168 12.756 1.00 38.97 93 GLU A O 1
ATOM 742 N N . ALA A 1 94 ? 9.369 -13.744 14.361 1.00 38.56 94 ALA A N 1
ATOM 743 C CA . ALA A 1 94 ? 10.383 -14.691 13.890 1.00 38.56 94 ALA A CA 1
ATOM 744 C C . ALA A 1 94 ? 9.875 -16.142 13.711 1.00 38.56 94 ALA A C 1
ATOM 746 O O . ALA A 1 94 ? 10.522 -16.922 13.018 1.00 38.56 94 ALA A O 1
ATOM 747 N N . GLY A 1 95 ? 8.711 -16.491 14.273 1.00 39.94 95 GLY A N 1
ATOM 748 C CA . GLY A 1 95 ? 8.052 -17.791 14.095 1.00 39.94 95 GLY A CA 1
ATOM 749 C C . GLY A 1 95 ? 7.274 -17.964 12.780 1.00 39.94 95 GLY A C 1
ATOM 750 O O . GLY A 1 95 ? 7.063 -19.093 12.352 1.00 39.94 95 GLY A O 1
ATOM 751 N N . ASP A 1 96 ? 6.897 -16.881 12.092 1.00 43.47 96 ASP A N 1
ATOM 752 C CA . ASP A 1 96 ? 6.193 -16.939 10.797 1.00 43.47 96 ASP A CA 1
ATOM 753 C C . ASP A 1 96 ? 7.155 -17.115 9.602 1.00 43.47 96 ASP A C 1
ATOM 755 O O . ASP A 1 96 ? 6.724 -17.315 8.464 1.00 43.47 96 ASP A O 1
ATOM 759 N N . ALA A 1 97 ? 8.470 -17.013 9.825 1.00 39.47 97 ALA A N 1
ATOM 760 C CA . ALA A 1 97 ? 9.475 -16.893 8.768 1.00 39.47 97 ALA A CA 1
ATOM 761 C C . ALA A 1 97 ? 9.726 -18.194 7.977 1.00 39.47 97 ALA A C 1
ATOM 763 O O . ALA A 1 97 ? 9.952 -18.117 6.763 1.00 39.47 97 ALA A O 1
ATOM 764 N N . GLU A 1 98 ? 9.652 -19.365 8.622 1.00 41.47 98 GLU A N 1
ATOM 765 C CA . GLU A 1 98 ? 9.874 -20.673 7.976 1.00 41.47 98 GLU A CA 1
ATOM 766 C C . GLU A 1 98 ? 8.664 -21.130 7.141 1.00 41.47 98 GLU A C 1
ATOM 768 O O . GLU A 1 98 ? 8.842 -21.602 6.017 1.00 41.47 98 GLU A O 1
ATOM 773 N N . GLY A 1 99 ? 7.432 -20.878 7.603 1.00 44.84 99 GLY A N 1
ATOM 774 C CA . GLY A 1 99 ? 6.219 -21.050 6.787 1.00 44.84 99 GLY A CA 1
ATOM 775 C C . GLY A 1 99 ? 6.150 -20.038 5.637 1.00 44.84 99 GLY A C 1
ATOM 776 O O . GLY A 1 99 ? 5.913 -20.398 4.479 1.00 44.84 99 GLY A O 1
ATOM 777 N N . CYS A 1 100 ? 6.504 -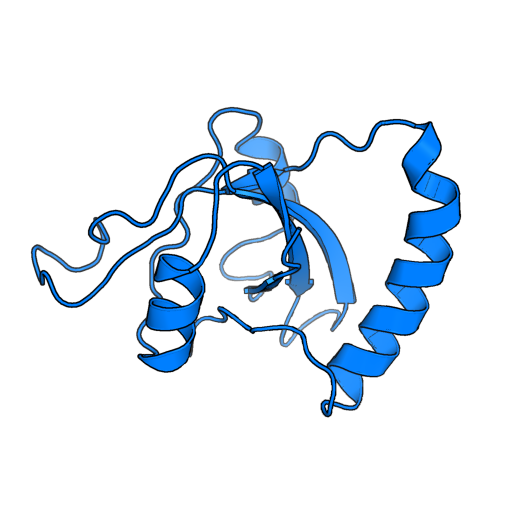18.777 5.917 1.00 42.81 100 CYS A N 1
ATOM 778 C CA . CYS A 1 100 ? 6.502 -17.715 4.920 1.00 42.81 100 CYS A CA 1
ATOM 779 C C . CYS A 1 100 ? 7.500 -17.935 3.778 1.00 42.81 100 CYS A C 1
ATOM 781 O O . CYS A 1 100 ? 7.221 -17.456 2.690 1.00 42.81 100 CYS A O 1
ATOM 783 N N . GLN A 1 101 ? 8.651 -18.598 3.947 1.00 44.09 101 GLN A N 1
ATOM 784 C CA . GLN A 1 101 ? 9.563 -18.842 2.811 1.00 44.09 101 GLN A CA 1
ATOM 785 C C . GLN A 1 101 ? 8.957 -19.802 1.778 1.00 44.09 101 GLN A C 1
ATOM 787 O O . GLN A 1 101 ? 8.975 -19.505 0.579 1.00 44.09 101 GLN A O 1
ATOM 792 N N . GLY A 1 102 ? 8.374 -20.911 2.244 1.00 45.56 102 GLY A N 1
ATOM 793 C CA . GLY A 1 102 ? 7.673 -21.874 1.394 1.00 45.56 102 GLY A CA 1
ATOM 794 C C . GLY A 1 102 ? 6.416 -21.276 0.760 1.00 45.56 102 GLY A C 1
ATOM 795 O O . GLY A 1 102 ? 6.203 -21.407 -0.447 1.00 45.56 102 GLY A O 1
ATOM 796 N N . GLU A 1 103 ? 5.633 -20.528 1.542 1.00 50.75 103 GLU A N 1
ATOM 797 C CA . GLU A 1 103 ? 4.462 -19.805 1.044 1.00 50.75 103 GLU A CA 1
ATOM 798 C C . GLU A 1 103 ? 4.837 -18.667 0.089 1.00 50.75 103 GLU A C 1
ATOM 800 O O . GLU A 1 103 ? 4.119 -18.459 -0.881 1.00 50.75 103 GLU A O 1
ATOM 805 N N . ARG A 1 104 ? 5.955 -17.953 0.290 1.00 54.88 104 ARG A N 1
ATOM 806 C CA . ARG A 1 104 ? 6.428 -16.901 -0.630 1.00 54.88 104 ARG A CA 1
ATOM 807 C C . ARG A 1 104 ? 6.741 -17.477 -2.003 1.00 54.88 104 ARG A C 1
ATOM 809 O O . ARG A 1 104 ? 6.242 -16.942 -2.985 1.00 54.88 104 ARG A O 1
ATOM 816 N N . LYS A 1 105 ? 7.493 -18.582 -2.076 1.00 51.09 105 LYS A N 1
ATOM 817 C CA . LYS A 1 105 ? 7.853 -19.215 -3.355 1.00 51.09 105 LYS A CA 1
ATOM 818 C C . LYS A 1 105 ? 6.621 -19.789 -4.064 1.00 51.09 105 LYS A C 1
ATOM 820 O O . LYS A 1 105 ? 6.355 -19.428 -5.205 1.00 51.09 105 LYS A O 1
ATOM 825 N N . ALA A 1 106 ? 5.797 -20.565 -3.352 1.00 50.44 106 ALA A N 1
ATOM 826 C CA . ALA A 1 106 ? 4.566 -21.129 -3.907 1.00 50.44 106 ALA A CA 1
ATOM 827 C C . ALA A 1 106 ? 3.559 -20.046 -4.344 1.00 50.44 106 ALA A C 1
ATOM 829 O O . ALA A 1 106 ? 2.905 -20.180 -5.376 1.00 50.44 106 ALA A O 1
ATOM 830 N N . ARG A 1 107 ? 3.440 -18.939 -3.598 1.00 56.94 107 ARG A N 1
ATOM 831 C CA . ARG A 1 107 ? 2.533 -17.828 -3.937 1.00 56.94 107 ARG A CA 1
ATOM 832 C C . ARG A 1 107 ? 3.076 -16.930 -5.041 1.00 56.94 107 ARG A C 1
ATOM 834 O O . ARG A 1 107 ? 2.279 -16.379 -5.791 1.00 56.94 107 ARG A O 1
ATOM 841 N N . GLN A 1 108 ? 4.394 -16.802 -5.174 1.00 54.88 108 GLN A N 1
ATOM 842 C CA . GLN A 1 108 ? 5.041 -16.121 -6.294 1.00 54.88 108 GLN A CA 1
ATOM 843 C C . GLN A 1 108 ? 4.843 -16.903 -7.597 1.00 54.88 108 GLN A C 1
ATOM 845 O O . GLN A 1 108 ? 4.510 -16.303 -8.618 1.00 54.88 108 GLN A O 1
ATOM 850 N N . ASP A 1 109 ? 4.941 -18.234 -7.551 1.00 53.00 109 ASP A N 1
ATOM 851 C CA . ASP A 1 109 ? 4.633 -19.103 -8.691 1.00 53.00 109 ASP A CA 1
ATOM 852 C C . ASP A 1 109 ? 3.151 -19.006 -9.091 1.00 53.00 109 ASP A C 1
ATOM 854 O O . ASP A 1 109 ? 2.826 -18.905 -10.276 1.00 53.00 109 ASP A O 1
ATOM 858 N N . VAL A 1 110 ? 2.254 -18.917 -8.106 1.00 52.56 110 VAL A N 1
ATOM 859 C CA . VAL A 1 110 ? 0.815 -18.690 -8.306 1.00 52.56 110 VAL A CA 1
ATOM 860 C C . VAL A 1 110 ? 0.498 -17.280 -8.837 1.00 52.56 110 VAL A C 1
ATOM 862 O O . VAL A 1 110 ? -0.360 -17.129 -9.706 1.00 52.56 110 VAL A O 1
ATOM 865 N N . ALA A 1 111 ? 1.189 -16.239 -8.366 1.00 52.72 111 ALA A N 1
ATOM 866 C CA . ALA A 1 111 ? 1.045 -14.870 -8.867 1.00 52.72 111 ALA A CA 1
ATOM 867 C C . ALA A 1 111 ? 1.587 -14.712 -10.299 1.00 52.72 111 ALA A C 1
ATOM 869 O O . ALA A 1 111 ? 1.066 -13.894 -11.056 1.00 52.72 111 ALA A O 1
ATOM 870 N N . ARG A 1 112 ? 2.590 -15.515 -10.685 1.00 52.91 112 ARG A N 1
ATOM 871 C CA . ARG A 1 112 ? 3.121 -15.591 -12.057 1.00 52.91 112 ARG A CA 1
ATOM 872 C C . ARG A 1 112 ? 2.194 -16.334 -13.028 1.00 52.91 112 ARG A C 1
ATOM 874 O O . ARG A 1 112 ? 2.189 -15.993 -14.204 1.00 52.91 112 ARG A O 1
ATOM 881 N N . HIS A 1 113 ? 1.397 -17.296 -12.553 1.00 47.88 113 HIS A N 1
ATOM 882 C CA . HIS A 1 113 ? 0.504 -18.126 -13.387 1.00 47.88 113 HIS A CA 1
ATOM 883 C C . HIS A 1 113 ? -0.995 -17.766 -13.297 1.00 47.88 113 HIS A C 1
ATOM 885 O O . HIS A 1 113 ? -1.814 -18.430 -13.922 1.00 47.88 113 HIS A O 1
ATOM 891 N N . LEU A 1 114 ? -1.352 -16.744 -12.507 1.00 41.28 114 LEU A N 1
ATOM 892 C CA . LEU A 1 114 ? -2.680 -16.131 -12.321 1.00 41.28 114 LEU A CA 1
ATOM 893 C C . LEU A 1 114 ? -3.915 -16.974 -12.714 1.00 41.28 114 LEU A C 1
ATOM 895 O O . LEU A 1 114 ? -4.541 -16.748 -13.743 1.00 41.28 114 LEU A O 1
ATOM 899 N N . HIS A 1 115 ? -4.339 -17.833 -11.780 1.00 40.50 115 HIS A N 1
ATOM 900 C CA . HIS A 1 115 ? -5.748 -18.146 -11.476 1.00 40.50 115 HIS A CA 1
ATOM 901 C C . HIS A 1 115 ? -5.880 -18.550 -9.990 1.00 40.50 115 HIS A C 1
ATOM 903 O O . HIS A 1 115 ? -6.177 -19.693 -9.655 1.00 40.50 115 HIS A O 1
ATOM 909 N N . ALA A 1 116 ? -5.620 -17.624 -9.061 1.00 40.09 116 ALA A N 1
ATOM 910 C CA . ALA A 1 116 ? -5.705 -17.880 -7.618 1.00 40.09 116 ALA A CA 1
ATOM 911 C C . ALA A 1 116 ? -6.325 -16.701 -6.850 1.00 40.09 116 ALA A C 1
ATOM 913 O O . ALA A 1 116 ? -6.282 -15.572 -7.340 1.00 40.09 116 ALA A O 1
ATOM 914 N N . PRO A 1 117 ? -6.891 -16.931 -5.648 1.00 47.31 117 PRO A N 1
ATOM 915 C CA . PRO A 1 117 ? -7.903 -16.069 -5.024 1.00 47.31 117 PRO A CA 1
ATOM 916 C C . PRO A 1 117 ? -7.379 -14.760 -4.401 1.00 47.31 117 PRO A C 1
ATOM 918 O O . PRO A 1 117 ? -8.083 -14.139 -3.604 1.00 47.31 117 PRO A O 1
ATOM 921 N N . PHE A 1 118 ? -6.164 -14.316 -4.739 1.00 52.81 118 PHE A N 1
ATOM 922 C CA . PHE A 1 118 ? -5.629 -13.053 -4.233 1.00 52.81 118 PHE A CA 1
ATOM 923 C C . PHE A 1 118 ? -6.303 -11.876 -4.931 1.00 52.81 118 PHE A C 1
ATOM 925 O O . PHE A 1 118 ? -6.212 -11.696 -6.146 1.00 52.81 118 PHE A O 1
ATOM 932 N N . ARG A 1 119 ? -6.974 -11.043 -4.138 1.00 60.94 119 ARG A N 1
ATOM 933 C CA . ARG A 1 119 ? -7.573 -9.800 -4.613 1.00 60.94 119 ARG A CA 1
ATOM 934 C C . ARG A 1 119 ? -6.460 -8.776 -4.825 1.00 60.94 119 ARG A C 1
ATOM 936 O O . ARG A 1 119 ? -5.939 -8.201 -3.873 1.00 60.94 119 ARG A O 1
ATOM 943 N N . ALA A 1 120 ? -6.053 -8.599 -6.077 1.00 64.06 120 ALA A N 1
ATOM 944 C CA . ALA A 1 120 ? -5.016 -7.641 -6.437 1.00 64.06 120 ALA A CA 1
ATOM 945 C C . ALA A 1 120 ? -5.510 -6.197 -6.251 1.00 64.06 120 ALA A C 1
ATOM 947 O O . ALA A 1 120 ? -6.652 -5.869 -6.589 1.00 64.06 120 ALA A O 1
ATOM 948 N N . THR A 1 121 ? -4.631 -5.333 -5.748 1.00 61.69 121 THR A N 1
ATOM 949 C CA . THR A 1 121 ? -4.885 -3.892 -5.576 1.00 61.69 121 THR A CA 1
ATOM 950 C C . THR A 1 121 ? -3.902 -3.023 -6.357 1.00 61.69 121 THR A C 1
ATOM 952 O O . THR A 1 121 ? -3.663 -1.879 -5.987 1.00 61.69 121 THR A O 1
ATOM 955 N N . GLY A 1 122 ? -3.311 -3.577 -7.418 1.00 55.56 122 GLY A N 1
ATOM 956 C CA . GLY A 1 122 ? -2.266 -2.925 -8.208 1.00 55.56 122 GLY A CA 1
ATOM 957 C C . GLY A 1 122 ? -2.717 -1.648 -8.916 1.00 55.56 122 GLY A C 1
ATOM 958 O O . GLY A 1 122 ? -3.877 -1.533 -9.326 1.00 55.56 122 GLY A O 1
ATOM 959 N N . ASP A 1 123 ? -1.757 -0.734 -9.043 1.00 48.09 123 ASP A N 1
ATOM 960 C CA . ASP A 1 123 ? -1.819 0.450 -9.894 1.00 48.09 123 ASP A CA 1
ATOM 961 C C . ASP A 1 123 ? -1.930 -0.002 -11.357 1.00 48.09 123 ASP A C 1
ATOM 963 O O . ASP A 1 123 ? -1.274 -0.969 -11.757 1.00 48.09 123 ASP A O 1
ATOM 967 N N . GLY A 1 124 ? -2.876 0.583 -12.089 1.00 40.03 124 GLY A N 1
ATOM 968 C CA . GLY A 1 124 ? -3.179 0.214 -13.472 1.00 40.03 124 GLY A CA 1
ATOM 969 C C . GLY A 1 124 ? -2.305 0.964 -14.455 1.00 40.03 124 GLY A C 1
ATOM 970 O O . GLY A 1 124 ? -2.071 2.161 -14.194 1.00 40.03 124 GLY A O 1
#

Foldseek 3Di:
DAEAEEEDACVGPNVVNLVVCAPVFDKPAQAPDPLLQVVQQVDDFFHKYFYAHPPPPLFGPAMKTFHAGWDAHPVVVPDNSDTITGIHGDPPDPVCVVVCVVVRVVVSVCVVVDDDDHRYNYRD

pLDDT: mean 72.09, std 15.75, range [38.56, 88.06]

Secondary structure (DSSP, 8-state):
--EEEEEE-TTTS-HHHHHHTGGG-EE------HHHHHHHHT--TT-EEEEEE-SSS-EEEEEEEE-S--EE-GGGTT-TT-EE-EEEE----TTSHHHHHHHHHHHHHHHHH--SS-EE----

Sequence (124 aa):
MAHWLYKSEPASWSWEQQKAAGEKGTEWTGVRNYLARNNMRAMQIGDKGFFYHSNDGLEIVGIVEVSALSQPDSTAKGDPKWDCVPRRHGHAEAGDAEGCQGERKARQDVARHLHAPFRATGDG